Protein AF-A0A5P9BHH5-F1 (afdb_monomer_lite)

Secondary structure (DSSP, 8-state):
--HHHHHHHHHHHHHHHHTT--HHHHHHHHHHHHHHHHHHTT-SEEEEEETTTEEEEEE-

pLDDT: mean 83.48, std 8.39, range [60.28, 96.94]

Radius of gyration: 12.9 Å; chains: 1; bounding box: 22×26×32 Å

Sequence (60 aa):
MDKEKQMLIEQFIIGCQKLGLSLEESTELAAKNLIGVVSASGKSHARIEVKRVGIVEVEC

Foldseek 3Di:
DPPVVVVVVVVLVVVCVVVVHDPVRSVVVVVVVVVVVVVVVVDQKDWDQDPPPGIDIDGD

Structure (mmCIF, N/CA/C/O backbone):
data_AF-A0A5P9BHH5-F1
#
_entry.id   AF-A0A5P9BHH5-F1
#
loop_
_atom_site.group_PDB
_atom_site.id
_atom_site.type_symbol
_atom_site.label_atom_id
_atom_site.label_alt_id
_atom_site.label_comp_id
_atom_site.label_asym_id
_atom_site.label_entity_id
_atom_site.label_seq_id
_atom_site.pdbx_PDB_ins_code
_atom_site.Cartn_x
_atom_site.Cartn_y
_atom_site.Cartn_z
_atom_site.occupancy
_atom_site.B_iso_or_equiv
_atom_site.auth_seq_id
_atom_site.auth_comp_id
_atom_site.auth_asym_id
_atom_site.auth_atom_id
_atom_site.pdbx_PDB_model_num
ATOM 1 N N . MET A 1 1 ? 4.667 -16.639 7.236 1.00 60.28 1 MET A N 1
ATOM 2 C CA . MET A 1 1 ? 4.982 -15.390 6.513 1.00 60.28 1 MET A CA 1
ATOM 3 C C . MET A 1 1 ? 6.385 -15.007 6.927 1.00 60.28 1 MET A C 1
ATOM 5 O O . MET A 1 1 ? 6.744 -15.306 8.058 1.00 60.28 1 MET A O 1
ATOM 9 N N . ASP A 1 2 ? 7.182 -14.459 6.018 1.00 87.88 2 ASP A N 1
ATOM 10 C CA . ASP A 1 2 ? 8.511 -13.943 6.355 1.00 87.88 2 ASP A CA 1
ATOM 11 C C . ASP A 1 2 ? 8.379 -12.842 7.427 1.00 87.88 2 ASP A C 1
ATOM 13 O O . ASP A 1 2 ? 7.482 -12.001 7.316 1.00 87.88 2 ASP A O 1
ATOM 17 N N . LYS A 1 3 ? 9.219 -12.872 8.471 1.00 85.25 3 LYS A N 1
ATOM 18 C CA . LYS A 1 3 ? 9.160 -11.912 9.585 1.00 85.25 3 LYS A CA 1
ATOM 19 C C . LYS A 1 3 ? 9.386 -10.478 9.114 1.00 85.25 3 LYS A C 1
ATOM 21 O O . LYS A 1 3 ? 8.713 -9.578 9.604 1.00 85.25 3 LYS A O 1
ATOM 26 N N . GLU A 1 4 ? 10.265 -10.265 8.141 1.00 88.44 4 GLU A N 1
ATOM 27 C CA . GLU A 1 4 ? 10.551 -8.923 7.623 1.00 88.44 4 GLU A CA 1
ATOM 28 C C . GLU A 1 4 ? 9.343 -8.358 6.874 1.00 88.44 4 GLU A C 1
ATOM 30 O O . GLU A 1 4 ? 8.932 -7.218 7.092 1.00 88.44 4 GLU A O 1
ATOM 35 N N . LYS A 1 5 ? 8.694 -9.195 6.054 1.00 81.56 5 LYS A N 1
ATOM 36 C CA . LYS A 1 5 ? 7.469 -8.818 5.332 1.00 81.56 5 LYS A CA 1
ATOM 37 C C . LYS A 1 5 ? 6.333 -8.489 6.293 1.00 81.56 5 LYS A C 1
ATOM 39 O O . LYS A 1 5 ? 5.582 -7.549 6.055 1.00 81.56 5 LYS A O 1
ATOM 44 N N . GLN A 1 6 ? 6.219 -9.246 7.381 1.00 83.75 6 GLN A N 1
ATOM 45 C CA . GLN A 1 6 ? 5.233 -8.977 8.418 1.00 83.75 6 GLN A CA 1
ATOM 46 C C . GLN A 1 6 ? 5.481 -7.629 9.105 1.00 83.75 6 GLN A C 1
ATOM 48 O O . GLN A 1 6 ? 4.546 -6.842 9.230 1.00 83.75 6 GLN A O 1
ATOM 53 N N . MET A 1 7 ? 6.730 -7.330 9.470 1.00 91.62 7 MET A N 1
ATOM 54 C CA . MET A 1 7 ? 7.084 -6.048 10.087 1.00 91.62 7 MET A CA 1
ATOM 55 C C . MET A 1 7 ? 6.761 -4.855 9.183 1.00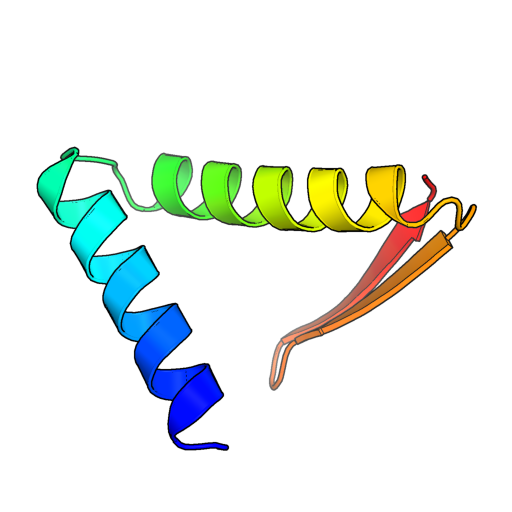 91.62 7 MET A C 1
ATOM 57 O O . MET A 1 7 ? 6.248 -3.850 9.667 1.00 91.62 7 MET A O 1
ATOM 61 N N . LEU A 1 8 ? 7.014 -4.960 7.875 1.00 88.62 8 LEU A N 1
ATOM 62 C CA . LEU A 1 8 ? 6.678 -3.896 6.920 1.00 88.62 8 LEU A CA 1
ATOM 63 C C . LEU A 1 8 ? 5.167 -3.641 6.849 1.00 88.62 8 LEU A C 1
ATOM 65 O O . LEU A 1 8 ? 4.735 -2.489 6.846 1.00 88.62 8 LEU A O 1
ATOM 69 N N . ILE A 1 9 ? 4.360 -4.706 6.835 1.00 87.19 9 ILE A N 1
ATOM 70 C CA . ILE A 1 9 ? 2.893 -4.600 6.845 1.00 87.19 9 ILE A CA 1
ATOM 71 C C . ILE A 1 9 ? 2.416 -3.933 8.140 1.00 87.19 9 ILE A C 1
ATOM 73 O O . ILE A 1 9 ? 1.601 -3.015 8.098 1.00 87.19 9 ILE A O 1
ATOM 77 N N . GLU A 1 10 ? 2.943 -4.356 9.288 1.00 90.56 10 GLU A N 1
ATOM 78 C CA . GLU A 1 10 ? 2.583 -3.789 10.591 1.00 90.56 10 GLU A CA 1
ATOM 79 C C . GLU A 1 10 ? 2.958 -2.302 10.687 1.00 90.56 10 GLU A C 1
ATOM 81 O O . GLU A 1 10 ? 2.147 -1.490 11.131 1.00 90.56 10 GLU A O 1
ATOM 86 N N . GLN A 1 11 ? 4.141 -1.912 10.201 1.00 93.88 11 GLN A N 1
ATOM 87 C CA . GLN A 1 11 ? 4.558 -0.507 10.147 1.00 93.88 11 GLN A CA 1
ATOM 88 C C . GLN A 1 11 ? 3.660 0.335 9.238 1.00 93.88 11 GLN A C 1
ATOM 90 O O . GLN A 1 11 ? 3.300 1.452 9.612 1.00 93.88 11 GLN A O 1
ATOM 95 N N . PHE A 1 12 ? 3.268 -0.195 8.076 1.00 92.88 12 PHE A N 1
ATOM 96 C CA . PHE A 1 12 ? 2.335 0.479 7.175 1.00 92.88 12 PHE A CA 1
ATOM 97 C C . PHE A 1 12 ? 0.974 0.717 7.847 1.00 92.88 12 PHE A C 1
ATOM 99 O O . PHE A 1 12 ? 0.468 1.840 7.826 1.00 92.88 12 PHE A O 1
ATOM 106 N N . ILE A 1 13 ? 0.416 -0.306 8.504 1.00 90.81 13 ILE A N 1
ATOM 107 C CA . ILE A 1 13 ? -0.868 -0.210 9.219 1.00 90.81 13 ILE A CA 1
ATOM 108 C C . ILE A 1 13 ? -0.788 0.832 10.339 1.00 90.81 13 ILE A C 1
ATOM 110 O O . ILE A 1 13 ? -1.652 1.703 10.433 1.00 90.81 13 ILE A O 1
ATOM 114 N N . ILE A 1 14 ? 0.270 0.791 11.156 1.00 95.56 14 ILE A N 1
ATOM 115 C CA . ILE A 1 14 ? 0.494 1.773 12.228 1.00 95.56 14 ILE A CA 1
ATOM 116 C C . ILE A 1 14 ? 0.620 3.189 11.649 1.00 95.56 14 ILE A C 1
ATOM 118 O O . ILE A 1 14 ? 0.097 4.140 12.228 1.00 95.56 14 ILE A O 1
ATOM 122 N N . GLY A 1 15 ? 1.300 3.347 10.511 1.00 95.62 15 GLY A N 1
ATOM 123 C CA . GLY A 1 15 ? 1.409 4.624 9.806 1.00 95.62 15 GLY A CA 1
ATOM 124 C C . GLY A 1 15 ? 0.046 5.179 9.394 1.00 95.62 15 GLY A C 1
ATOM 125 O O . GLY A 1 15 ? -0.259 6.329 9.704 1.00 95.62 15 GLY A O 1
ATOM 126 N N . CYS A 1 16 ? -0.801 4.348 8.780 1.00 95.50 16 CYS A N 1
ATOM 127 C CA . CYS A 1 16 ? -2.157 4.737 8.382 1.00 95.50 16 CYS A CA 1
ATOM 128 C C . CYS A 1 16 ? -3.007 5.161 9.589 1.00 95.50 16 CYS A C 1
ATOM 130 O O . CYS A 1 16 ? -3.673 6.194 9.549 1.00 95.50 16 CYS A O 1
ATOM 132 N N . GLN A 1 17 ? -2.915 4.419 10.698 1.00 92.94 17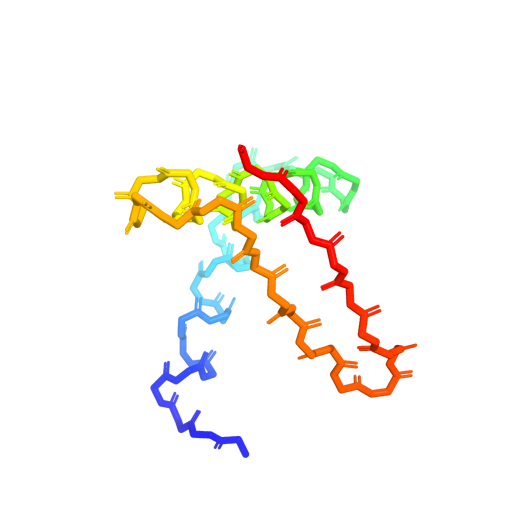 GLN A N 1
ATOM 133 C CA . GLN A 1 17 ? -3.614 4.748 11.944 1.00 92.94 17 GLN A CA 1
ATOM 134 C C . GLN A 1 17 ? -3.147 6.079 12.545 1.00 92.94 17 GLN A C 1
ATOM 136 O O . GLN A 1 17 ? -3.972 6.879 12.978 1.00 92.94 17 GLN A O 1
ATOM 141 N N . LYS A 1 18 ? -1.834 6.348 12.553 1.00 96.94 18 LYS A N 1
ATOM 142 C CA . LYS A 1 18 ? -1.274 7.619 13.049 1.00 96.94 18 LYS A CA 1
ATOM 143 C C . LYS A 1 18 ? -1.711 8.823 12.219 1.00 96.94 18 LYS A C 1
ATOM 145 O O . LYS A 1 18 ? -1.832 9.914 12.764 1.00 96.94 18 LYS A O 1
ATOM 150 N N . LEU A 1 19 ? -1.933 8.620 10.924 1.00 96.06 19 LEU A N 1
ATOM 151 C CA . LEU A 1 19 ? -2.455 9.637 10.014 1.00 96.06 19 LEU A CA 1
ATOM 152 C C . LEU A 1 19 ? -3.978 9.813 10.128 1.00 96.06 19 LEU A C 1
ATOM 154 O O . LEU A 1 19 ? -4.522 10.718 9.506 1.00 96.06 19 LEU A O 1
ATOM 158 N N . GLY A 1 20 ? -4.660 8.978 10.920 1.00 96.56 20 GLY A N 1
ATOM 159 C CA . GLY A 1 20 ? -6.112 9.028 11.078 1.00 96.56 20 GLY A CA 1
ATOM 160 C C . GLY A 1 20 ? -6.878 8.577 9.834 1.00 96.56 20 GLY A C 1
ATOM 161 O O . GLY A 1 20 ? -8.037 8.952 9.685 1.00 96.56 20 GLY A O 1
ATOM 162 N N . LEU A 1 21 ? -6.246 7.797 8.948 1.00 94.38 21 LEU A N 1
ATOM 163 C CA . LEU A 1 21 ? -6.886 7.322 7.724 1.00 94.3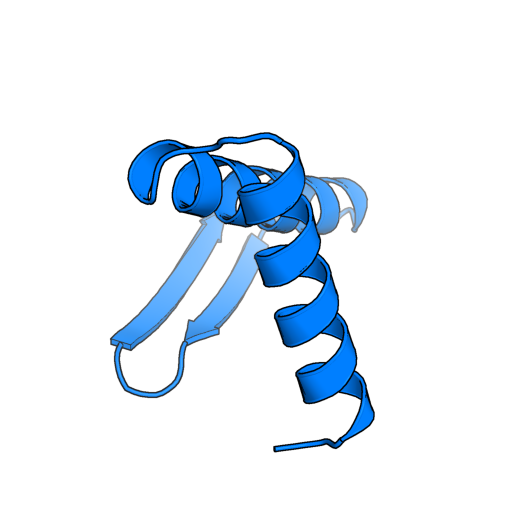8 21 LEU A CA 1
ATOM 164 C C . LEU A 1 21 ? -7.981 6.306 8.048 1.00 94.38 21 LEU A C 1
ATOM 166 O O . LEU A 1 21 ? -7.800 5.396 8.865 1.00 94.38 21 LEU A O 1
ATOM 170 N N . SER A 1 22 ? -9.103 6.422 7.350 1.00 93.00 22 SER A N 1
ATOM 171 C CA . SER A 1 22 ? -10.122 5.379 7.308 1.00 93.00 22 SER A CA 1
ATOM 172 C C . SER A 1 22 ? -9.580 4.101 6.656 1.00 93.00 22 SER A C 1
ATOM 174 O O . SER A 1 22 ? -8.523 4.080 6.014 1.00 93.00 22 SER A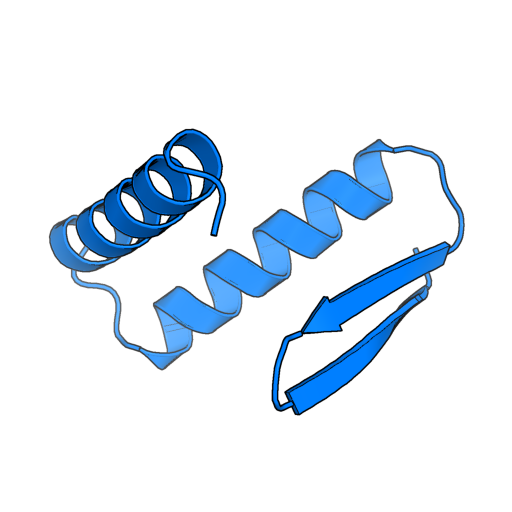 O 1
ATOM 176 N N . LEU A 1 23 ? -10.317 2.998 6.804 1.00 84.19 23 LEU A N 1
ATOM 177 C CA . LEU A 1 23 ? -9.980 1.737 6.136 1.00 84.19 23 LEU A CA 1
ATOM 178 C C . LEU A 1 23 ? -9.956 1.883 4.609 1.00 84.19 23 LEU A C 1
ATOM 180 O O . LEU A 1 23 ? -9.105 1.281 3.954 1.00 84.19 23 LEU A O 1
ATOM 184 N N . GLU A 1 24 ? -10.864 2.686 4.053 1.00 88.31 24 GLU A N 1
ATOM 185 C CA . GLU A 1 24 ? -10.953 2.931 2.613 1.00 88.31 24 GLU A CA 1
ATOM 186 C C . GLU A 1 24 ? -9.730 3.709 2.116 1.00 88.31 24 GLU A C 1
ATOM 188 O O . GLU A 1 24 ? -9.012 3.219 1.245 1.00 88.31 24 GLU A O 1
ATOM 193 N N . GLU A 1 25 ? -9.393 4.828 2.763 1.00 89.56 25 GLU A N 1
ATOM 194 C CA . GLU A 1 25 ? -8.200 5.626 2.435 1.00 89.56 25 GLU A CA 1
ATOM 195 C C . GLU A 1 25 ? -6.899 4.829 2.610 1.00 89.56 25 GLU A C 1
ATOM 197 O O . GLU A 1 25 ? -5.984 4.922 1.792 1.00 89.56 25 GLU A O 1
ATOM 202 N N . SER A 1 26 ? -6.816 3.996 3.652 1.00 89.88 26 SER A N 1
ATOM 203 C CA . SER A 1 26 ? -5.661 3.117 3.884 1.00 89.88 26 SER A CA 1
ATOM 204 C C . SER A 1 26 ? -5.502 2.085 2.763 1.00 89.88 26 SER A C 1
ATOM 206 O O . SER A 1 26 ? -4.386 1.787 2.331 1.00 89.88 26 SER A O 1
ATOM 208 N N . THR A 1 27 ? -6.620 1.542 2.276 1.00 87.00 27 THR A N 1
ATOM 209 C CA . THR A 1 27 ? -6.638 0.567 1.177 1.00 87.00 27 THR A CA 1
ATOM 210 C C . THR A 1 27 ? -6.270 1.231 -0.146 1.00 87.00 27 THR A C 1
ATOM 212 O O . THR A 1 27 ? -5.459 0.693 -0.902 1.00 87.00 27 THR A O 1
ATOM 215 N N . GLU A 1 28 ? -6.799 2.425 -0.407 1.00 89.12 28 GLU A N 1
ATOM 216 C CA . GLU A 1 28 ? -6.469 3.210 -1.596 1.00 89.12 28 GLU A CA 1
ATOM 217 C C . GLU A 1 28 ? -4.981 3.589 -1.624 1.00 89.12 28 GLU A C 1
ATOM 219 O O . GLU A 1 28 ? -4.319 3.451 -2.656 1.00 89.12 28 GLU A O 1
ATOM 224 N N . LEU A 1 29 ? -4.419 3.996 -0.482 1.00 90.00 29 LEU A N 1
ATOM 225 C CA . LEU A 1 29 ? -2.993 4.296 -0.353 1.00 90.00 29 LEU A CA 1
ATOM 226 C C . LEU A 1 29 ? -2.125 3.060 -0.618 1.00 90.00 29 LEU A C 1
ATOM 228 O O . LEU A 1 29 ? -1.125 3.150 -1.333 1.00 90.00 29 LEU A O 1
ATOM 232 N N . ALA A 1 30 ? -2.508 1.898 -0.081 1.00 88.12 30 ALA A N 1
ATOM 233 C CA . ALA A 1 30 ? -1.807 0.644 -0.346 1.00 88.12 30 ALA A CA 1
ATOM 234 C C . ALA A 1 30 ? -1.813 0.306 -1.846 1.00 88.12 30 ALA A C 1
ATOM 236 O O . ALA A 1 30 ? -0.766 -0.026 -2.407 1.00 88.12 30 ALA A O 1
ATOM 237 N N . ALA A 1 31 ? -2.964 0.449 -2.509 1.00 83.94 31 ALA A N 1
ATOM 238 C CA . ALA A 1 31 ? -3.096 0.211 -3.943 1.00 83.94 31 ALA A CA 1
ATOM 239 C C . ALA A 1 31 ? -2.228 1.175 -4.767 1.00 83.94 31 ALA A C 1
ATOM 241 O O . ALA A 1 31 ? -1.473 0.732 -5.632 1.00 83.94 31 ALA A O 1
ATOM 242 N N . LYS A 1 32 ? -2.261 2.477 -4.459 1.00 86.44 32 LYS A N 1
ATOM 24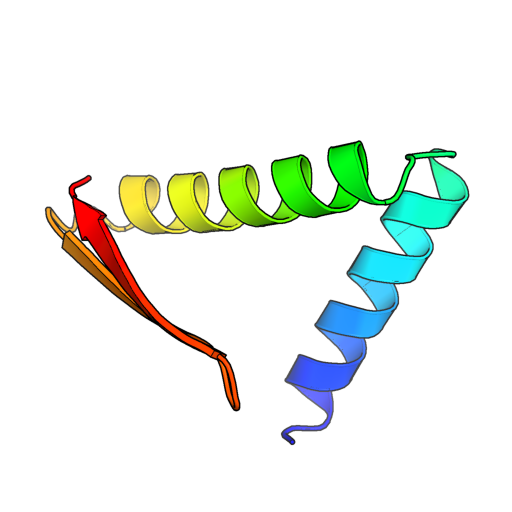3 C CA . LYS A 1 32 ? -1.434 3.497 -5.128 1.00 86.44 32 LYS A CA 1
ATOM 244 C C . LYS A 1 32 ? 0.060 3.231 -4.971 1.00 86.44 32 LYS A C 1
ATOM 246 O O . LYS A 1 32 ? 0.800 3.371 -5.940 1.00 86.44 32 LYS A O 1
ATOM 251 N N . ASN A 1 33 ? 0.505 2.800 -3.791 1.00 85.75 33 ASN A N 1
ATOM 252 C CA . ASN A 1 33 ? 1.904 2.434 -3.566 1.00 85.75 33 ASN A CA 1
ATOM 253 C C . ASN A 1 33 ? 2.317 1.218 -4.402 1.00 85.75 33 ASN A C 1
ATOM 255 O O . ASN A 1 33 ? 3.390 1.227 -5.003 1.00 85.75 33 ASN A O 1
ATOM 259 N N . LEU A 1 34 ? 1.467 0.189 -4.476 1.00 81.69 34 LEU A N 1
ATOM 260 C CA . LEU A 1 34 ? 1.726 -0.986 -5.311 1.00 81.69 34 LEU A CA 1
ATOM 261 C C . LEU A 1 34 ? 1.806 -0.608 -6.793 1.00 81.69 34 LEU A C 1
ATOM 263 O O . LEU A 1 34 ? 2.761 -1.001 -7.459 1.00 81.69 34 LEU A O 1
ATOM 267 N N . ILE A 1 35 ? 0.862 0.200 -7.283 1.00 80.06 35 ILE A N 1
ATOM 268 C CA . ILE A 1 35 ? 0.866 0.714 -8.659 1.00 80.06 35 ILE A CA 1
ATOM 269 C C . ILE A 1 35 ? 2.134 1.532 -8.915 1.00 80.06 35 ILE A C 1
ATOM 271 O O . ILE A 1 35 ? 2.831 1.272 -9.884 1.00 80.06 35 ILE A O 1
ATOM 275 N N . GLY A 1 36 ? 2.495 2.458 -8.022 1.00 81.25 36 GLY A N 1
ATOM 276 C CA . GLY A 1 36 ? 3.690 3.289 -8.176 1.00 81.25 36 GLY A CA 1
ATOM 277 C C . GLY A 1 36 ? 4.985 2.477 -8.259 1.00 81.25 36 GLY A C 1
ATOM 278 O O . GLY A 1 36 ? 5.819 2.739 -9.124 1.00 81.25 36 GLY A O 1
ATOM 279 N N . VAL A 1 37 ? 5.143 1.452 -7.413 1.00 81.00 37 VAL A N 1
ATOM 280 C CA . VAL A 1 37 ? 6.295 0.531 -7.470 1.00 81.00 37 VAL A CA 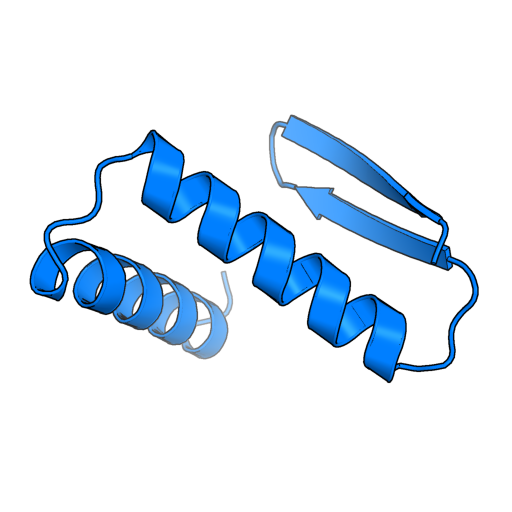1
ATOM 281 C C . VAL A 1 37 ? 6.323 -0.233 -8.791 1.00 81.00 37 VAL A C 1
ATOM 283 O O . VAL A 1 37 ? 7.380 -0.401 -9.398 1.00 81.00 37 VAL A O 1
ATOM 286 N N . VAL A 1 38 ? 5.160 -0.693 -9.240 1.00 79.12 38 VAL A N 1
ATOM 287 C CA . VAL A 1 38 ? 5.009 -1.419 -10.495 1.00 79.12 38 VAL A CA 1
ATOM 288 C C . VAL A 1 38 ? 5.353 -0.524 -11.693 1.00 79.12 38 VAL A C 1
ATOM 290 O O . VAL A 1 38 ? 6.212 -0.906 -12.488 1.00 79.12 38 VAL A O 1
ATOM 293 N N . SER A 1 39 ? 4.800 0.686 -11.778 1.00 77.06 39 SER A N 1
ATOM 294 C CA . SER A 1 39 ? 5.101 1.655 -12.840 1.00 77.06 39 SER A CA 1
ATOM 295 C C . SER A 1 39 ? 6.577 2.067 -12.842 1.00 77.06 39 SER A C 1
ATOM 297 O O . SER A 1 39 ? 7.196 2.165 -13.899 1.00 77.06 39 SER A O 1
ATOM 299 N N . ALA A 1 40 ? 7.190 2.236 -11.665 1.00 80.88 40 ALA A N 1
ATOM 300 C CA . ALA A 1 40 ? 8.617 2.544 -11.548 1.00 80.88 40 ALA A CA 1
ATOM 301 C C . ALA A 1 40 ? 9.530 1.371 -11.949 1.00 80.88 40 ALA A C 1
ATOM 303 O O . ALA A 1 40 ? 10.705 1.581 -12.245 1.00 80.88 40 ALA A O 1
ATOM 304 N N . SER A 1 41 ? 9.016 0.137 -11.979 1.00 79.75 41 SER A N 1
ATOM 305 C CA . SER A 1 41 ? 9.809 -1.045 -12.337 1.00 79.75 41 SER A CA 1
ATOM 306 C C . SER A 1 41 ? 10.117 -1.158 -13.835 1.00 79.75 41 SER A C 1
ATOM 308 O O . SER A 1 41 ? 10.865 -2.054 -14.231 1.00 79.75 41 SER A O 1
ATOM 310 N N . GLY A 1 42 ? 9.546 -0.279 -14.671 1.00 75.69 42 GLY A N 1
ATOM 311 C CA . GLY A 1 42 ? 9.716 -0.296 -16.129 1.00 75.69 42 GLY A CA 1
ATOM 312 C C . GLY A 1 42 ? 9.064 -1.500 -16.815 1.00 75.69 42 GLY A C 1
ATOM 313 O O . GLY A 1 42 ? 9.331 -1.765 -17.986 1.00 75.69 42 GLY A O 1
ATOM 314 N N . LYS A 1 43 ? 8.237 -2.258 -16.089 1.00 74.94 43 LYS A N 1
ATOM 315 C CA . LYS A 1 43 ? 7.458 -3.374 -16.627 1.00 74.94 43 LYS A CA 1
ATOM 316 C C . LYS A 1 43 ? 6.135 -2.847 -17.167 1.00 74.94 43 LYS A C 1
ATOM 318 O O . LYS A 1 43 ? 5.541 -1.972 -16.558 1.00 74.94 43 LYS A O 1
ATOM 323 N N . SER A 1 44 ? 5.664 -3.426 -18.268 1.00 71.19 44 SER A N 1
ATOM 324 C CA . SER A 1 44 ? 4.349 -3.130 -18.856 1.00 71.19 44 SER A CA 1
ATOM 325 C C . SER A 1 44 ? 3.187 -3.821 -18.134 1.00 71.19 44 SER A C 1
ATOM 327 O O . SER A 1 44 ? 2.027 -3.524 -18.396 1.00 71.19 44 SER A O 1
ATOM 329 N N . HIS A 1 45 ? 3.489 -4.785 -17.259 1.00 77.12 45 HIS A N 1
ATOM 330 C CA . HIS A 1 45 ? 2.495 -5.571 -16.542 1.00 77.12 45 HIS A CA 1
ATOM 331 C C . HIS A 1 45 ? 3.049 -6.089 -15.206 1.00 77.12 45 HIS A C 1
ATOM 333 O O . HIS A 1 45 ? 4.200 -6.544 -15.130 1.00 77.12 45 HIS A O 1
ATOM 339 N N . ALA A 1 46 ? 2.212 -6.094 -14.166 1.00 78.81 46 ALA A N 1
ATOM 340 C CA . ALA A 1 46 ? 2.483 -6.757 -12.897 1.00 78.81 46 ALA A CA 1
ATOM 341 C C . ALA A 1 46 ? 1.326 -7.646 -12.443 1.00 78.81 46 ALA A C 1
ATOM 343 O O . ALA A 1 46 ? 0.158 -7.276 -12.486 1.00 78.81 46 ALA A O 1
ATOM 344 N N . ARG A 1 47 ? 1.695 -8.814 -11.917 1.00 81.06 47 ARG A N 1
ATOM 345 C CA . ARG A 1 47 ? 0.776 -9.785 -11.330 1.00 81.06 47 ARG A CA 1
ATOM 346 C C . ARG A 1 47 ? 1.010 -9.857 -9.824 1.00 81.06 47 ARG A C 1
ATOM 348 O O . ARG A 1 47 ? 2.101 -10.221 -9.386 1.00 81.06 47 ARG A O 1
ATOM 355 N N . ILE A 1 48 ? -0.011 -9.523 -9.043 1.00 78.69 48 ILE A N 1
ATOM 356 C CA . ILE A 1 48 ? 0.015 -9.503 -7.579 1.00 78.69 48 ILE A CA 1
ATOM 357 C C . ILE A 1 48 ? -0.834 -10.666 -7.066 1.00 78.69 48 ILE A C 1
ATOM 359 O O . ILE A 1 48 ? -2.043 -10.715 -7.280 1.00 78.69 48 ILE A O 1
ATOM 363 N N . GLU A 1 49 ? -0.210 -11.617 -6.374 1.00 78.31 49 GLU A N 1
ATOM 364 C CA . GLU A 1 49 ? -0.923 -12.723 -5.733 1.00 78.31 49 GLU A CA 1
ATOM 365 C C . GLU A 1 49 ? -1.304 -12.350 -4.296 1.00 78.31 49 GLU A C 1
ATOM 367 O O . GLU A 1 49 ? -0.445 -12.170 -3.429 1.00 78.31 49 GLU A O 1
ATOM 372 N N . VAL A 1 50 ? -2.608 -12.256 -4.032 1.00 76.69 50 VAL A N 1
ATOM 373 C CA . VAL A 1 50 ? -3.155 -11.949 -2.711 1.00 76.69 50 VAL A CA 1
ATOM 374 C C . VAL A 1 50 ? -3.715 -13.228 -2.101 1.00 76.69 50 VAL A C 1
ATOM 376 O O . VAL A 1 50 ? -4.739 -13.773 -2.526 1.00 76.69 50 VAL A O 1
ATOM 379 N N . LYS A 1 51 ? -3.037 -13.720 -1.062 1.00 69.94 51 LYS A N 1
ATOM 380 C CA . LYS A 1 51 ? -3.400 -14.967 -0.383 1.00 69.94 51 LYS A CA 1
ATOM 381 C C . LYS A 1 51 ? -4.861 -14.920 0.094 1.00 69.94 51 LYS A C 1
ATOM 383 O O . LYS A 1 51 ? -5.227 -14.026 0.847 1.00 69.94 51 LYS A O 1
ATOM 388 N N . ARG A 1 52 ? -5.656 -15.933 -0.282 1.00 67.50 52 ARG A N 1
ATOM 389 C CA . ARG A 1 52 ? -7.107 -16.083 0.001 1.00 67.50 52 ARG A CA 1
ATOM 390 C C . ARG A 1 52 ? -8.053 -15.140 -0.757 1.00 67.50 52 ARG A C 1
ATOM 392 O O . ARG A 1 52 ? -9.255 -15.267 -0.564 1.00 67.50 52 ARG A O 1
ATOM 399 N N . VAL A 1 53 ? -7.546 -14.249 -1.609 1.00 74.12 53 VAL A N 1
ATOM 400 C CA . VAL A 1 53 ? -8.376 -13.366 -2.450 1.00 74.12 53 VAL A CA 1
ATOM 401 C C . VAL A 1 53 ? -8.266 -13.770 -3.918 1.00 74.12 53 VAL A C 1
ATOM 403 O O . VAL A 1 53 ? -9.283 -13.929 -4.582 1.00 74.12 53 VAL A O 1
ATOM 406 N N . GLY A 1 54 ? -7.051 -14.008 -4.413 1.00 76.12 54 GLY A N 1
ATOM 407 C CA . GLY A 1 54 ? -6.811 -14.388 -5.802 1.00 76.12 54 GLY A CA 1
ATOM 408 C C . GLY A 1 54 ? -5.632 -13.633 -6.402 1.00 76.12 54 GLY A C 1
ATOM 409 O O . GLY A 1 54 ? -4.716 -13.217 -5.693 1.00 76.12 54 GLY A O 1
ATOM 410 N N . ILE A 1 55 ? -5.648 -13.483 -7.722 1.00 80.31 55 ILE A N 1
ATOM 411 C CA . ILE A 1 55 ? -4.608 -12.798 -8.488 1.00 80.31 55 ILE A CA 1
ATOM 412 C C . ILE A 1 55 ? -5.179 -11.474 -8.987 1.00 80.31 55 ILE A C 1
ATOM 414 O O . ILE A 1 55 ? -6.264 -11.454 -9.562 1.00 80.31 55 ILE A O 1
ATOM 418 N N . VAL A 1 56 ? -4.434 -10.392 -8.781 1.00 77.19 56 VAL A N 1
ATOM 419 C CA . VAL A 1 56 ? -4.706 -9.078 -9.366 1.00 77.19 56 VAL A CA 1
ATOM 420 C C . VAL A 1 56 ? -3.674 -8.827 -10.459 1.00 77.19 56 VAL A C 1
ATOM 422 O O . VAL A 1 56 ? -2.472 -8.935 -10.213 1.00 77.19 56 VAL A O 1
ATOM 425 N N . GLU A 1 57 ? -4.141 -8.515 -11.660 1.00 78.12 57 GLU A N 1
ATOM 426 C CA . GLU A 1 57 ? -3.308 -8.152 -12.807 1.00 78.12 57 GLU A CA 1
ATOM 427 C C . GLU A 1 57 ? -3.412 -6.646 -13.040 1.00 78.12 57 GLU A C 1
ATOM 429 O O . GLU A 1 57 ? -4.501 -6.073 -12.984 1.00 78.12 57 GLU A O 1
ATOM 434 N N . VAL A 1 58 ? -2.264 -6.000 -13.223 1.00 73.56 58 VAL A N 1
ATOM 435 C CA . VAL A 1 58 ? -2.141 -4.551 -13.379 1.00 73.56 58 VAL A CA 1
ATOM 436 C C . VAL A 1 58 ? -1.355 -4.284 -14.654 1.00 73.56 58 VAL A C 1
ATOM 438 O O . VAL A 1 58 ? -0.172 -4.619 -14.733 1.00 73.56 58 VAL A O 1
ATOM 441 N N . GLU A 1 59 ? -2.009 -3.685 -15.646 1.00 69.81 59 GLU A N 1
ATOM 442 C CA . GLU A 1 59 ? -1.343 -3.082 -16.804 1.00 69.81 59 GLU A CA 1
ATOM 443 C C . GLU A 1 59 ? -0.764 -1.722 -16.399 1.00 69.81 59 GLU A C 1
ATOM 445 O O . GLU A 1 59 ? -1.382 -0.986 -15.625 1.00 69.81 59 GLU A O 1
ATOM 450 N N . CYS A 1 60 ? 0.460 -1.440 -16.845 1.00 67.44 60 CYS A N 1
ATOM 451 C CA . CYS A 1 60 ? 1.285 -0.333 -16.352 1.00 67.44 60 CYS A CA 1
ATOM 452 C C . CYS A 1 60 ? 1.489 0.748 -17.405 1.00 67.44 60 CYS A C 1
ATOM 454 O O . CYS A 1 60 ? 1.767 0.380 -18.570 1.00 67.44 60 CYS A O 1
#